Protein AF-A0AA88E1C2-F1 (afdb_monomer_lite)

pLDDT: mean 71.01, std 21.74, range [35.09, 94.44]

Organism: Ficus carica (NCBI:txid3494)

Foldseek 3Di:
DDDDDDDDDDDDDDDDPDPPPPPPLLVVLVPDPQPPAQDDPPHQLLVVLVVNVVSVVVCVVVPRDQDQVSSVVSSVVSYDPLCVVVVVVCVVVVDDDGSVVVSVVVNVVVCVVVVVVPPPPPDDDDDD

Structure (mmCIF, N/CA/C/O backbone):
data_AF-A0AA88E1C2-F1
#
_entry.id   AF-A0AA88E1C2-F1
#
loop_
_atom_site.group_PDB
_atom_site.id
_atom_site.type_symbol
_atom_site.label_atom_id
_atom_site.label_alt_id
_atom_site.label_comp_id
_atom_site.label_asym_id
_atom_site.label_entity_id
_atom_site.label_seq_id
_atom_site.pdbx_PDB_ins_code
_atom_site.Cartn_x
_atom_site.Cartn_y
_atom_site.Cartn_z
_atom_site.occupancy
_atom_site.B_iso_or_equiv
_atom_site.auth_seq_id
_atom_site.auth_comp_id
_atom_site.auth_asym_id
_atom_site.auth_atom_id
_atom_site.pdbx_PDB_model_num
ATOM 1 N N . MET A 1 1 ? -17.424 9.387 -53.797 1.00 36.81 1 MET A N 1
ATOM 2 C CA . MET A 1 1 ? -16.347 8.382 -53.644 1.00 36.81 1 MET A CA 1
ATOM 3 C C . MET A 1 1 ? -15.115 9.077 -53.088 1.00 36.81 1 MET A C 1
ATOM 5 O O . MET A 1 1 ? -14.862 10.223 -53.427 1.00 36.81 1 MET A O 1
ATOM 9 N N . SER A 1 2 ? -14.477 8.408 -52.133 1.00 43.59 2 SER A N 1
ATOM 10 C CA . SER A 1 2 ? -13.504 8.914 -51.161 1.00 43.59 2 SER A CA 1
ATOM 11 C C . SER A 1 2 ? -12.150 9.286 -51.777 1.00 43.59 2 SER A C 1
ATOM 13 O O . SER A 1 2 ? -11.687 8.603 -52.685 1.00 43.59 2 SER A O 1
ATOM 15 N N . GLY A 1 3 ? -11.483 10.309 -51.236 1.00 41.69 3 GLY A N 1
ATOM 16 C CA . GLY A 1 3 ? -10.114 10.676 -51.607 1.00 41.69 3 GLY A CA 1
ATOM 17 C C . GLY A 1 3 ? -9.391 11.371 -50.455 1.00 41.69 3 GLY A C 1
ATOM 18 O O . GLY A 1 3 ? -9.325 12.595 -50.407 1.00 41.69 3 GLY A O 1
ATOM 19 N N . ARG A 1 4 ? -8.882 10.586 -49.497 1.00 43.28 4 ARG A N 1
ATOM 20 C CA . ARG A 1 4 ? -8.055 11.068 -48.377 1.00 43.28 4 ARG A CA 1
ATOM 21 C C . ARG A 1 4 ? -6.695 11.533 -48.913 1.00 43.28 4 ARG A C 1
ATOM 23 O O . ARG A 1 4 ? -5.974 10.736 -49.507 1.00 43.28 4 ARG A O 1
ATOM 30 N N . ARG A 1 5 ? -6.332 12.799 -48.687 1.00 46.88 5 ARG A N 1
ATOM 31 C CA . ARG A 1 5 ? -4.967 13.304 -48.907 1.00 46.88 5 ARG A CA 1
ATOM 32 C C . ARG A 1 5 ? -4.156 13.106 -47.629 1.00 46.88 5 ARG A C 1
ATOM 34 O O . ARG A 1 5 ? -4.492 13.663 -46.590 1.00 46.88 5 ARG A O 1
ATOM 41 N N . PHE A 1 6 ? -3.111 12.293 -47.724 1.00 36.03 6 PHE A N 1
ATOM 42 C CA . PHE A 1 6 ? -2.101 12.106 -46.689 1.00 36.03 6 PHE A CA 1
ATOM 43 C C . PHE A 1 6 ? -1.058 13.223 -46.811 1.00 36.03 6 PHE A C 1
ATOM 45 O O . PHE A 1 6 ? -0.486 13.406 -47.884 1.00 36.03 6 PHE A O 1
ATOM 52 N N . TYR A 1 7 ? -0.795 13.960 -45.733 1.00 36.31 7 TYR A N 1
ATOM 53 C CA . TYR A 1 7 ? 0.381 14.826 -45.649 1.00 36.31 7 TYR A CA 1
ATOM 54 C C . TYR A 1 7 ? 1.541 14.017 -45.064 1.00 36.31 7 TYR A C 1
ATOM 56 O O . TYR A 1 7 ? 1.483 13.578 -43.918 1.00 36.31 7 TYR A O 1
ATOM 64 N N . THR A 1 8 ? 2.593 13.811 -45.854 1.00 40.53 8 THR A N 1
ATOM 65 C CA . THR A 1 8 ? 3.879 13.283 -45.387 1.00 40.53 8 THR A CA 1
ATOM 66 C C . THR A 1 8 ? 4.679 14.421 -44.754 1.00 40.53 8 THR A C 1
ATOM 68 O O . THR A 1 8 ? 5.162 15.301 -45.469 1.00 40.53 8 THR A O 1
ATOM 71 N N . LEU A 1 9 ? 4.838 14.417 -43.430 1.00 36.06 9 LEU A N 1
ATOM 72 C CA . LEU A 1 9 ? 5.786 15.298 -42.748 1.00 36.06 9 LEU A CA 1
ATOM 73 C C . LEU A 1 9 ? 7.123 14.568 -42.584 1.00 36.06 9 LEU A C 1
ATOM 75 O O . LEU A 1 9 ? 7.204 13.508 -41.968 1.00 36.06 9 LEU A O 1
ATOM 79 N N . ARG A 1 10 ? 8.162 15.143 -43.195 1.00 36.53 10 ARG A N 1
ATOM 80 C CA . ARG A 1 10 ? 9.565 14.733 -43.062 1.00 36.53 10 ARG A CA 1
ATOM 81 C C . ARG A 1 10 ? 10.012 14.836 -41.595 1.00 36.53 10 ARG A C 1
ATOM 83 O O . ARG A 1 10 ? 9.723 15.858 -40.975 1.00 36.53 10 ARG A O 1
ATOM 90 N N . PRO A 1 11 ? 10.791 13.879 -41.061 1.00 38.16 11 PRO A N 1
ATOM 91 C CA . PRO A 1 11 ? 11.457 14.070 -39.783 1.00 38.16 11 PRO A CA 1
ATOM 92 C C . PRO A 1 11 ? 12.705 14.934 -40.002 1.00 38.16 11 PRO A C 1
ATOM 94 O O . PRO A 1 11 ? 13.690 14.485 -40.585 1.00 38.16 11 PRO A O 1
ATOM 97 N N . THR A 1 12 ? 12.674 16.189 -39.555 1.00 37.59 12 THR A N 1
ATOM 98 C CA . THR A 1 12 ? 13.903 16.953 -39.310 1.00 37.59 12 THR A CA 1
ATOM 99 C C . THR A 1 12 ? 14.340 16.696 -37.878 1.00 37.59 12 THR A C 1
ATOM 101 O O . THR A 1 12 ? 13.590 16.952 -36.938 1.00 37.59 12 THR A O 1
ATOM 104 N N . ALA A 1 13 ? 15.549 16.162 -37.742 1.00 42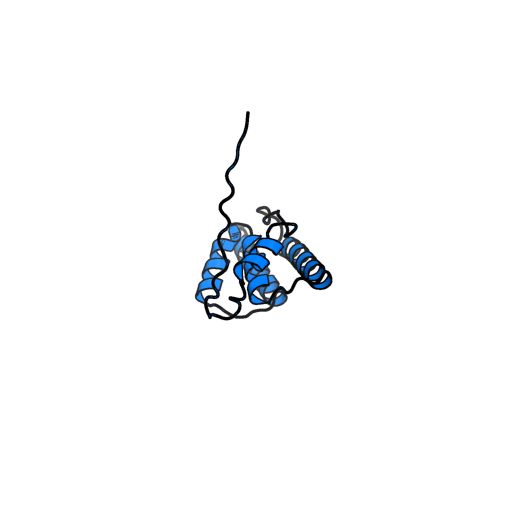.09 13 ALA A N 1
ATOM 105 C CA . ALA A 1 13 ? 16.222 15.932 -36.477 1.00 42.09 13 ALA A CA 1
ATOM 106 C C . ALA A 1 13 ? 16.235 17.206 -35.616 1.00 42.09 13 ALA A C 1
ATOM 108 O O . ALA A 1 13 ? 16.708 18.250 -36.060 1.00 42.09 13 ALA A O 1
ATOM 109 N N . SER A 1 14 ? 15.746 17.094 -34.380 1.00 35.09 14 SER A N 1
ATOM 110 C CA . SER A 1 14 ? 16.022 18.051 -33.312 1.00 35.09 14 SER A CA 1
ATOM 111 C C . SER A 1 14 ? 16.850 17.341 -32.250 1.00 35.09 14 SER A C 1
ATOM 113 O O . SER A 1 14 ? 16.480 16.283 -31.746 1.00 35.09 14 SER A O 1
ATOM 115 N N . ILE A 1 15 ? 18.009 17.926 -31.982 1.00 42.09 15 ILE A N 1
ATOM 116 C CA . ILE A 1 15 ? 19.060 17.467 -31.083 1.00 42.09 15 ILE A CA 1
ATOM 117 C C . ILE A 1 15 ? 18.578 17.657 -29.643 1.00 42.09 15 ILE A C 1
ATOM 119 O O . ILE A 1 15 ? 18.788 18.711 -29.060 1.00 42.09 15 ILE A O 1
ATOM 123 N N . VAL A 1 16 ? 17.922 16.648 -29.079 1.00 36.00 16 VAL A N 1
ATOM 124 C CA . VAL A 1 16 ? 17.889 16.365 -27.637 1.00 36.00 16 VAL A CA 1
ATOM 125 C C . VAL A 1 16 ? 17.769 14.845 -27.535 1.00 36.00 16 VAL A C 1
ATOM 127 O O . VAL A 1 16 ? 16.972 14.249 -28.258 1.00 36.00 16 VAL A O 1
ATOM 130 N N . GLY A 1 17 ? 18.609 14.208 -26.715 1.00 35.34 17 GLY A N 1
ATOM 131 C CA . GLY A 1 17 ? 18.601 12.755 -26.510 1.00 35.34 17 GLY A CA 1
ATOM 132 C C . GLY A 1 17 ? 1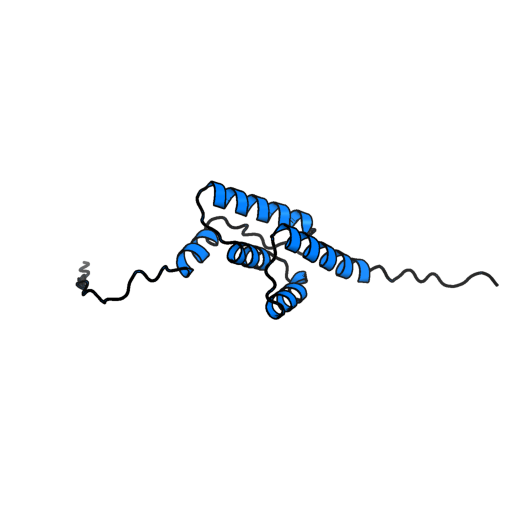7.221 12.219 -26.104 1.00 35.34 17 GLY A C 1
ATOM 133 O O . GLY A 1 17 ? 16.319 13.009 -25.815 1.00 35.34 17 GLY A O 1
ATOM 134 N N . PRO A 1 18 ? 17.028 10.887 -26.087 1.00 35.16 18 PRO A N 1
ATOM 135 C CA . PRO A 1 18 ? 15.736 10.298 -25.765 1.00 35.16 18 PRO A CA 1
ATOM 136 C C . PRO A 1 18 ? 15.248 10.868 -24.434 1.00 35.16 18 PRO A C 1
ATOM 138 O O . PRO A 1 18 ? 15.842 10.627 -23.384 1.00 35.16 18 PRO A O 1
ATOM 141 N N . ILE A 1 19 ? 14.164 11.644 -24.482 1.00 39.28 19 ILE A N 1
ATOM 142 C CA . ILE A 1 19 ? 13.366 11.923 -23.298 1.00 39.28 19 ILE A CA 1
ATOM 143 C C . ILE A 1 19 ? 12.816 10.558 -22.914 1.00 39.28 19 ILE A C 1
ATOM 145 O O . ILE A 1 19 ? 11.853 10.070 -23.511 1.00 39.28 19 ILE A O 1
ATOM 149 N N . VAL A 1 20 ? 13.499 9.904 -21.974 1.00 43.56 20 VAL A N 1
ATOM 150 C CA . VAL A 1 20 ? 13.030 8.693 -21.313 1.00 43.56 20 VAL A CA 1
ATOM 151 C C . VAL A 1 20 ? 11.678 9.060 -20.730 1.00 43.56 20 VAL A C 1
ATOM 153 O O . VAL A 1 20 ? 11.564 9.778 -19.733 1.00 43.56 20 VAL A O 1
ATOM 156 N N . THR A 1 21 ? 10.639 8.669 -21.458 1.00 42.72 21 THR A N 1
ATOM 157 C CA . THR A 1 21 ? 9.266 9.061 -21.195 1.00 42.72 21 THR A CA 1
ATOM 158 C C . THR A 1 21 ? 8.787 8.210 -20.028 1.00 42.72 21 THR A C 1
ATOM 160 O O . THR A 1 21 ? 8.105 7.207 -20.215 1.00 42.72 21 THR A O 1
ATOM 163 N N . HIS A 1 22 ? 9.142 8.624 -18.809 1.00 46.16 22 HIS A N 1
ATOM 164 C CA . HIS A 1 22 ? 8.671 8.028 -17.554 1.00 46.16 22 HIS A CA 1
ATOM 165 C C . HIS A 1 22 ? 7.131 8.059 -17.433 1.00 46.16 22 HIS A C 1
ATOM 167 O O . HIS A 1 22 ? 6.562 7.377 -16.593 1.00 46.16 22 HIS A O 1
ATOM 173 N N . GLY A 1 23 ? 6.427 8.797 -18.302 1.00 42.31 23 GLY A N 1
ATOM 174 C CA . GLY A 1 23 ? 4.965 8.818 -18.351 1.00 42.31 23 GLY A CA 1
ATOM 175 C C . GLY A 1 23 ? 4.323 7.595 -19.020 1.00 42.31 23 GLY A C 1
ATOM 176 O O . GLY A 1 23 ? 3.277 7.146 -18.569 1.00 42.31 23 GLY A O 1
ATOM 177 N N . SER A 1 24 ? 4.913 7.015 -20.072 1.00 40.25 24 SER A N 1
ATOM 178 C CA . SER A 1 24 ? 4.215 5.972 -20.851 1.00 40.25 24 SER A CA 1
ATOM 179 C C . SER A 1 24 ? 4.257 4.603 -20.174 1.00 40.25 24 SER A C 1
ATOM 181 O O . SER A 1 24 ? 3.254 3.894 -20.198 1.00 40.25 24 SER A O 1
ATOM 183 N N . ALA A 1 25 ? 5.385 4.239 -19.554 1.00 49.31 25 ALA A N 1
ATOM 184 C CA . ALA A 1 25 ? 5.517 2.989 -18.804 1.00 49.31 25 ALA A CA 1
ATOM 185 C C . ALA A 1 25 ? 4.596 2.993 -17.572 1.00 49.31 25 ALA A C 1
ATOM 187 O O . ALA A 1 25 ? 3.812 2.061 -17.391 1.00 49.31 25 ALA A O 1
ATOM 188 N N . TYR A 1 26 ? 4.593 4.108 -16.828 1.00 47.50 26 TYR A N 1
ATOM 189 C CA . TYR A 1 26 ? 3.713 4.366 -15.687 1.00 47.50 26 TYR A CA 1
ATOM 190 C C . TYR A 1 26 ? 2.235 4.122 -16.026 1.00 47.50 26 TYR A C 1
ATOM 192 O O . TYR A 1 26 ? 1.579 3.307 -15.381 1.00 47.50 26 TYR A O 1
ATOM 200 N N . TYR A 1 27 ? 1.719 4.741 -17.096 1.00 48.44 27 TYR A N 1
ATOM 201 C CA . TYR A 1 27 ? 0.332 4.513 -17.513 1.00 48.44 27 TYR A CA 1
ATOM 202 C C . TYR A 1 27 ? 0.104 3.129 -18.136 1.00 48.44 27 TYR A C 1
ATOM 204 O O . TYR A 1 27 ? -0.971 2.568 -17.957 1.00 48.44 27 TYR A O 1
ATOM 212 N N . SER A 1 28 ? 1.072 2.539 -18.842 1.00 47.94 28 SER A N 1
ATOM 213 C CA . SER A 1 28 ? 0.893 1.218 -19.470 1.00 47.94 28 SER A CA 1
ATOM 214 C C . SER A 1 28 ? 0.789 0.066 -18.462 1.00 47.94 28 SER A C 1
ATOM 216 O O . SER A 1 28 ? 0.013 -0.858 -18.693 1.00 47.94 28 SER A O 1
ATOM 218 N N . VAL A 1 29 ? 1.483 0.154 -17.318 1.00 50.22 29 VAL A N 1
ATOM 219 C CA . VAL A 1 29 ? 1.326 -0.794 -16.198 1.00 50.22 29 VAL A CA 1
ATOM 220 C C . VAL A 1 29 ? -0.024 -0.587 -15.503 1.00 50.22 29 VAL A C 1
ATOM 222 O O . VAL A 1 29 ? -0.686 -1.558 -15.143 1.00 50.22 29 VAL A O 1
ATOM 225 N N . LEU A 1 30 ? -0.477 0.667 -15.383 1.00 49.31 30 LEU A N 1
ATOM 226 C CA . LEU A 1 30 ? -1.781 1.013 -14.805 1.00 49.31 30 LEU A CA 1
ATOM 227 C C . LEU A 1 30 ? -2.981 0.609 -15.681 1.00 49.31 30 LEU A C 1
ATOM 229 O O . LEU A 1 30 ? -4.071 0.416 -15.156 1.00 49.31 30 LEU A O 1
ATOM 233 N N . THR A 1 31 ? -2.820 0.509 -17.004 1.00 49.31 31 THR A N 1
ATOM 234 C CA . THR A 1 31 ? -3.953 0.423 -17.951 1.00 49.31 31 THR A CA 1
ATOM 235 C C . THR A 1 31 ? -4.205 -0.956 -18.549 1.00 49.31 31 THR A C 1
ATOM 237 O O . THR A 1 31 ? -5.053 -1.065 -19.436 1.00 49.31 31 THR A O 1
ATOM 240 N N . ARG A 1 32 ? -3.529 -2.018 -18.087 1.00 47.72 32 ARG A N 1
ATOM 241 C CA . ARG A 1 32 ? -3.877 -3.378 -18.533 1.00 47.72 32 ARG A CA 1
ATOM 242 C C . ARG A 1 32 ? -4.314 -4.345 -17.440 1.00 47.72 32 ARG A C 1
ATOM 244 O O . ARG A 1 32 ? -5.293 -5.023 -17.687 1.00 47.72 32 ARG A O 1
ATOM 251 N N . GLU A 1 33 ? -3.704 -4.381 -16.257 1.00 52.03 33 GLU A N 1
ATOM 252 C CA . GLU A 1 33 ? -4.060 -5.409 -15.252 1.00 52.03 33 GLU A CA 1
ATOM 253 C C . GLU A 1 33 ? -3.781 -4.990 -13.787 1.00 52.03 33 GLU A C 1
ATOM 255 O O . GLU A 1 33 ? -3.940 -5.798 -12.880 1.00 52.03 33 GLU A O 1
ATOM 260 N N . PHE A 1 34 ? -3.365 -3.745 -13.497 1.00 55.78 34 PHE A N 1
ATOM 261 C CA . PHE A 1 34 ? -3.149 -3.296 -12.107 1.00 55.78 34 PHE A CA 1
ATOM 262 C C . PHE A 1 34 ? -4.475 -3.393 -11.347 1.00 55.78 34 PHE A C 1
ATOM 264 O O . PHE A 1 34 ? -5.459 -2.945 -11.936 1.00 55.78 34 PHE A O 1
ATOM 271 N N . PRO A 1 35 ? -4.548 -3.967 -10.118 1.00 53.62 35 PRO A N 1
ATOM 272 C CA . PRO A 1 35 ? -5.805 -4.384 -9.503 1.00 53.62 35 PRO A CA 1
ATOM 273 C C . PRO A 1 35 ? -6.807 -3.242 -9.580 1.00 53.62 35 PRO A C 1
ATOM 275 O O . PRO A 1 35 ? -6.747 -2.261 -8.840 1.00 53.62 35 PRO A O 1
ATOM 278 N N . SER A 1 36 ? -7.712 -3.378 -10.545 1.00 52.81 36 SER A N 1
ATOM 279 C CA . SER A 1 36 ? -8.671 -2.356 -10.951 1.00 52.81 36 SER A CA 1
ATOM 280 C C . SER A 1 36 ? -9.726 -2.126 -9.873 1.00 52.81 36 SER A C 1
ATOM 282 O O . SER A 1 36 ? -10.583 -1.253 -9.993 1.00 52.81 36 SER A O 1
ATOM 284 N N . GLU A 1 37 ? -9.669 -2.914 -8.804 1.00 68.00 37 GLU A N 1
ATOM 285 C CA . GLU A 1 37 ? -10.494 -2.782 -7.629 1.00 68.00 37 GLU A CA 1
ATOM 286 C C . GLU A 1 37 ? -9.726 -2.012 -6.559 1.00 68.00 37 GLU A C 1
ATOM 288 O O . GLU A 1 37 ? -8.868 -2.543 -5.850 1.00 68.00 37 GLU A O 1
ATOM 293 N N . ARG A 1 38 ? -10.092 -0.736 -6.411 1.00 82.38 38 ARG A N 1
ATOM 294 C CA . ARG A 1 38 ? -9.851 -0.023 -5.158 1.00 82.38 38 ARG A CA 1
ATOM 295 C C . ARG A 1 38 ? -10.328 -0.883 -3.988 1.00 82.38 38 ARG A C 1
ATOM 297 O O . ARG A 1 38 ? -11.378 -1.525 -4.071 1.00 82.38 38 ARG A O 1
ATOM 304 N N . GLN A 1 39 ? -9.592 -0.842 -2.885 1.00 89.75 39 GLN A N 1
ATOM 305 C CA . GLN A 1 39 ? -9.979 -1.442 -1.622 1.00 89.75 39 GLN A CA 1
ATOM 306 C C . GLN A 1 39 ? -11.414 -1.026 -1.293 1.00 89.75 39 GLN A C 1
ATOM 308 O O . GLN A 1 39 ? -11.730 0.162 -1.166 1.00 89.75 39 GLN A O 1
ATOM 313 N N . LYS A 1 40 ? -12.298 -2.014 -1.150 1.00 88.25 40 LYS A N 1
ATOM 314 C CA . LYS A 1 40 ? -13.674 -1.768 -0.717 1.00 88.25 40 LYS A CA 1
ATOM 315 C C . LYS A 1 40 ? -13.642 -1.321 0.740 1.00 88.25 40 LYS A C 1
ATOM 317 O O . LYS A 1 40 ? -12.945 -1.931 1.553 1.00 88.25 40 LYS A O 1
ATOM 322 N N . VAL A 1 41 ? -14.409 -0.282 1.064 1.00 82.56 41 VAL A N 1
ATOM 323 C CA . VAL A 1 41 ? -14.571 0.207 2.442 1.00 82.56 41 VAL A CA 1
ATOM 324 C C . VAL A 1 41 ? -14.925 -0.969 3.358 1.00 82.56 41 VAL A C 1
ATOM 326 O O . VAL A 1 41 ? -15.778 -1.787 3.019 1.00 82.56 41 VAL A O 1
ATOM 329 N N . GLY A 1 42 ? -14.227 -1.082 4.489 1.00 81.31 42 GLY A N 1
ATOM 330 C CA . GLY A 1 42 ? -14.386 -2.186 5.441 1.00 81.31 42 GLY A CA 1
ATOM 331 C C . GLY A 1 42 ? -13.556 -3.445 5.150 1.00 81.31 42 GLY A C 1
ATOM 332 O O . GLY A 1 42 ? -13.441 -4.293 6.034 1.00 81.31 42 GLY A O 1
ATOM 333 N N . THR A 1 43 ? -12.922 -3.568 3.977 1.00 88.12 43 THR A N 1
ATOM 334 C CA . THR A 1 43 ? -11.974 -4.668 3.707 1.00 88.12 43 THR A CA 1
ATOM 335 C C . THR A 1 43 ? -10.697 -4.456 4.520 1.00 88.12 43 THR A C 1
ATOM 337 O O . THR A 1 43 ? -10.128 -3.365 4.430 1.00 88.12 43 THR A O 1
ATOM 340 N N . PRO A 1 44 ? -10.201 -5.461 5.268 1.00 91.56 44 PRO A N 1
ATOM 341 C CA . PRO A 1 44 ? -8.963 -5.332 6.028 1.00 91.56 44 PRO A CA 1
ATOM 342 C C . PRO A 1 44 ? -7.777 -4.941 5.145 1.00 91.56 44 PRO A C 1
ATOM 344 O O . PRO A 1 44 ? -7.497 -5.588 4.131 1.00 91.56 44 PRO A O 1
ATOM 347 N N . ILE A 1 45 ? -7.022 -3.929 5.569 1.00 92.56 45 ILE A N 1
ATOM 348 C CA . ILE A 1 45 ? -5.891 -3.414 4.785 1.00 92.56 45 ILE A CA 1
ATOM 349 C C . ILE A 1 45 ? -4.812 -4.466 4.523 1.00 92.56 45 ILE A C 1
ATOM 351 O O . ILE A 1 45 ? -4.200 -4.489 3.458 1.00 92.56 45 ILE A O 1
ATOM 355 N N . LYS A 1 46 ? -4.621 -5.398 5.467 1.00 93.38 46 LYS A N 1
ATOM 356 C CA . LYS A 1 46 ? -3.704 -6.534 5.310 1.00 93.38 46 LYS A CA 1
ATOM 357 C C . LYS A 1 46 ? -4.047 -7.375 4.082 1.00 93.38 46 LYS A C 1
ATOM 359 O O . LYS A 1 46 ? -3.154 -7.746 3.330 1.00 93.38 46 LYS A O 1
ATOM 364 N N . GLU A 1 47 ? -5.325 -7.701 3.913 1.00 92.62 47 GLU A N 1
ATOM 365 C CA . GLU A 1 47 ? -5.788 -8.551 2.817 1.00 92.62 47 GLU A CA 1
ATOM 366 C C . GLU A 1 47 ? -5.583 -7.851 1.473 1.00 92.62 47 GLU A C 1
ATOM 368 O O . GLU A 1 47 ? -5.051 -8.448 0.538 1.00 92.62 47 GLU A O 1
ATOM 373 N N . HIS A 1 48 ? -5.944 -6.568 1.404 1.00 92.50 48 HIS A N 1
ATOM 374 C CA . HIS A 1 48 ? -5.761 -5.748 0.208 1.00 92.50 48 HIS A CA 1
ATOM 375 C C . HIS A 1 48 ? -4.283 -5.621 -0.183 1.00 92.50 48 HIS A C 1
ATOM 377 O O . HIS A 1 48 ? -3.913 -5.914 -1.319 1.00 92.50 48 HIS A O 1
ATOM 383 N N . MET A 1 49 ? -3.414 -5.282 0.775 1.00 93.00 49 MET A N 1
ATOM 384 C CA . MET A 1 49 ? -1.973 -5.131 0.545 1.00 93.00 49 MET A CA 1
ATOM 385 C C . MET A 1 49 ? -1.318 -6.417 0.035 1.00 93.00 49 MET A C 1
ATOM 387 O O . MET A 1 49 ? -0.489 -6.348 -0.868 1.00 93.00 49 MET A O 1
ATOM 391 N N . MET A 1 50 ? -1.701 -7.591 0.553 1.00 92.94 50 MET A N 1
ATOM 392 C CA . MET A 1 50 ? -1.164 -8.867 0.058 1.00 92.94 50 MET A CA 1
ATOM 393 C C . MET A 1 50 ? -1.490 -9.096 -1.425 1.00 92.94 50 MET A C 1
ATOM 395 O O . MET A 1 50 ? -0.620 -9.546 -2.168 1.00 92.94 50 MET A O 1
ATOM 399 N N . LYS A 1 51 ? -2.702 -8.739 -1.877 1.00 90.69 51 LYS A N 1
ATOM 400 C CA . LYS A 1 51 ? -3.098 -8.850 -3.294 1.00 90.69 51 LYS A CA 1
ATOM 401 C C . LYS A 1 51 ? -2.292 -7.899 -4.180 1.00 90.69 51 LYS A C 1
ATOM 403 O O . LYS A 1 51 ? -1.776 -8.318 -5.211 1.00 90.69 51 LYS A O 1
ATOM 408 N N . VAL A 1 52 ? -2.128 -6.644 -3.754 1.00 89.94 52 VAL A N 1
ATOM 409 C CA . VAL A 1 52 ? -1.344 -5.647 -4.505 1.00 89.94 52 VAL A CA 1
ATOM 410 C C . VAL A 1 52 ? 0.135 -6.044 -4.583 1.00 89.94 52 VAL A C 1
ATOM 412 O O . VAL A 1 52 ? 0.728 -5.968 -5.654 1.00 89.94 52 VAL A O 1
ATOM 415 N N . MET A 1 53 ? 0.733 -6.523 -3.486 1.00 91.19 53 MET A N 1
ATOM 416 C CA . MET A 1 53 ? 2.126 -6.996 -3.489 1.00 91.19 53 MET A CA 1
ATOM 417 C C . MET A 1 53 ? 2.329 -8.222 -4.389 1.00 91.19 53 MET A C 1
ATOM 419 O O . MET A 1 53 ? 3.344 -8.301 -5.083 1.00 91.19 53 MET A O 1
ATOM 423 N N . ALA A 1 54 ? 1.375 -9.160 -4.402 1.00 90.00 54 ALA A N 1
ATOM 424 C CA . ALA A 1 54 ? 1.416 -10.314 -5.298 1.00 90.00 54 ALA A CA 1
ATOM 425 C C . ALA A 1 54 ? 1.395 -9.874 -6.770 1.00 90.00 54 ALA A C 1
ATOM 427 O O . ALA A 1 54 ? 2.239 -10.317 -7.544 1.00 90.00 54 ALA A O 1
ATOM 428 N N . TYR A 1 55 ? 0.517 -8.927 -7.122 1.00 86.94 55 TYR A N 1
ATOM 429 C CA . TYR A 1 55 ? 0.464 -8.355 -8.468 1.00 86.94 55 TYR A CA 1
ATOM 430 C C . TYR A 1 55 ? 1.775 -7.664 -8.866 1.00 86.94 55 TYR A C 1
ATOM 432 O O . TYR A 1 55 ? 2.295 -7.895 -9.954 1.00 86.94 55 TYR A O 1
ATOM 440 N N . LEU A 1 56 ? 2.339 -6.826 -7.989 1.00 87.44 56 LEU A N 1
ATOM 441 C CA . LEU A 1 56 ? 3.608 -6.145 -8.265 1.00 87.44 56 LEU A CA 1
ATOM 442 C C . LEU A 1 56 ? 4.742 -7.151 -8.501 1.00 87.44 56 LEU A C 1
ATOM 444 O O . LEU A 1 56 ? 5.528 -6.982 -9.431 1.00 87.44 56 LEU A O 1
ATOM 448 N N . SER A 1 57 ? 4.777 -8.225 -7.709 1.00 89.06 57 SER A N 1
ATOM 449 C CA . SER A 1 57 ? 5.763 -9.302 -7.858 1.00 89.06 57 SER A CA 1
ATOM 450 C C . SER A 1 57 ? 5.600 -10.049 -9.188 1.00 89.06 57 SER A C 1
ATOM 452 O O . SER A 1 57 ? 6.588 -10.348 -9.861 1.00 89.06 57 SER A O 1
ATOM 454 N N . GLU A 1 58 ? 4.359 -10.326 -9.596 1.00 86.75 58 GLU A N 1
ATOM 455 C CA . GLU A 1 58 ? 4.044 -10.946 -10.887 1.00 86.75 58 GLU A CA 1
ATOM 456 C C . GLU A 1 58 ? 4.436 -10.036 -12.059 1.00 86.75 58 GLU A C 1
ATOM 458 O O . GLU A 1 58 ? 5.117 -10.479 -12.984 1.00 86.75 58 GLU A O 1
ATOM 463 N N . ALA A 1 59 ? 4.095 -8.747 -11.995 1.00 83.44 59 ALA A N 1
ATOM 464 C CA . ALA A 1 59 ? 4.458 -7.768 -13.014 1.00 83.44 59 ALA A CA 1
ATOM 465 C C . ALA A 1 59 ? 5.982 -7.681 -13.199 1.00 83.44 59 ALA A C 1
ATOM 467 O O . ALA A 1 59 ? 6.467 -7.712 -14.331 1.00 83.44 59 ALA A O 1
ATOM 468 N N . GLN A 1 60 ? 6.742 -7.636 -12.102 1.00 85.00 60 GLN A N 1
ATOM 469 C CA . GLN A 1 60 ? 8.207 -7.640 -12.146 1.00 85.00 60 GLN A CA 1
ATOM 470 C C . GLN A 1 60 ? 8.769 -8.945 -12.726 1.00 85.00 60 GLN A C 1
ATOM 472 O O . GLN A 1 60 ? 9.685 -8.907 -13.546 1.00 85.00 60 GLN A O 1
ATOM 477 N N . THR A 1 61 ? 8.190 -10.094 -12.366 1.00 85.00 61 THR A N 1
ATOM 478 C CA . THR A 1 61 ? 8.562 -11.405 -12.936 1.00 85.00 61 THR A CA 1
ATOM 479 C C . THR A 1 61 ? 8.308 -11.456 -14.446 1.00 85.00 61 THR A C 1
ATOM 481 O O . THR A 1 61 ? 9.089 -12.046 -15.189 1.00 85.00 61 THR A O 1
ATOM 484 N N . ASN A 1 62 ? 7.265 -10.767 -14.913 1.00 86.06 62 ASN A N 1
ATOM 485 C CA . ASN A 1 62 ? 6.917 -10.625 -16.326 1.00 86.06 62 ASN A CA 1
ATOM 486 C C . ASN A 1 62 ? 7.733 -9.538 -17.061 1.00 86.06 62 ASN A C 1
ATOM 488 O O . ASN A 1 62 ? 7.438 -9.224 -18.215 1.00 86.06 62 ASN A O 1
ATOM 492 N N . GLY A 1 63 ? 8.763 -8.970 -16.423 1.00 81.81 63 GLY A N 1
ATOM 493 C CA . GLY A 1 63 ? 9.688 -8.010 -17.031 1.00 81.81 63 GLY A CA 1
ATOM 494 C C . GLY A 1 63 ? 9.283 -6.541 -16.895 1.00 81.81 63 GLY A C 1
ATOM 495 O O . GLY A 1 63 ? 9.881 -5.692 -17.554 1.00 81.81 63 GLY A O 1
ATOM 496 N N . ALA A 1 64 ? 8.287 -6.210 -16.065 1.00 83.88 64 ALA A N 1
ATOM 497 C CA . ALA A 1 64 ? 7.971 -4.817 -15.767 1.00 83.88 64 ALA A CA 1
ATOM 498 C C . ALA A 1 64 ? 9.032 -4.201 -14.840 1.00 83.88 64 ALA A C 1
ATOM 500 O O . ALA A 1 64 ? 9.243 -4.652 -13.713 1.00 83.88 64 ALA A O 1
ATOM 501 N N . GLU A 1 65 ? 9.656 -3.113 -15.283 1.00 86.19 65 GLU A N 1
ATOM 502 C CA . GLU A 1 65 ? 10.550 -2.307 -14.453 1.00 86.19 65 GLU A CA 1
ATOM 503 C C . GLU A 1 65 ? 9.727 -1.280 -13.664 1.00 86.19 65 GLU A C 1
ATOM 505 O O . GLU A 1 65 ? 9.358 -0.223 -14.176 1.00 86.19 65 GLU A O 1
ATOM 510 N N . ILE A 1 66 ? 9.394 -1.619 -12.415 1.00 84.12 66 ILE A N 1
ATOM 511 C CA . ILE A 1 66 ? 8.645 -0.748 -11.499 1.00 84.12 66 ILE A CA 1
ATOM 512 C C . ILE A 1 66 ? 9.547 -0.401 -10.317 1.00 84.12 66 ILE A C 1
ATOM 514 O O . ILE A 1 66 ? 9.816 -1.258 -9.468 1.00 84.12 66 ILE A O 1
ATOM 518 N N . ASP A 1 67 ? 10.010 0.847 -10.262 1.00 87.25 67 ASP A N 1
ATOM 519 C CA . ASP A 1 67 ? 10.817 1.349 -9.151 1.00 87.25 67 ASP A CA 1
ATOM 520 C C . ASP A 1 67 ? 10.011 1.425 -7.841 1.00 87.25 67 ASP A C 1
ATOM 522 O O . ASP A 1 67 ? 8.777 1.441 -7.835 1.00 87.25 67 ASP A O 1
ATOM 526 N N . SER A 1 68 ? 10.716 1.478 -6.710 1.00 86.38 68 SER A N 1
ATOM 527 C CA . SER A 1 68 ? 10.108 1.467 -5.376 1.00 86.38 68 SER A CA 1
ATOM 528 C C . SER A 1 68 ? 9.150 2.636 -5.136 1.00 86.38 68 SER A C 1
ATOM 530 O O . SER A 1 68 ? 8.094 2.438 -4.536 1.00 86.38 68 SER A O 1
ATOM 532 N N . ALA A 1 69 ? 9.460 3.840 -5.621 1.00 84.56 69 ALA A N 1
ATOM 533 C CA . ALA A 1 69 ? 8.592 5.001 -5.447 1.00 84.56 69 ALA A CA 1
ATOM 534 C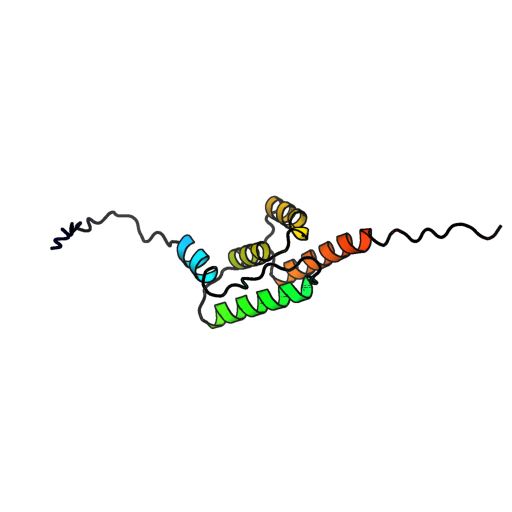 C . ALA A 1 69 ? 7.293 4.841 -6.250 1.00 84.56 69 ALA A C 1
ATOM 536 O O . ALA A 1 69 ? 6.204 5.110 -5.735 1.00 84.56 69 ALA A O 1
ATOM 537 N N . THR A 1 70 ? 7.394 4.326 -7.476 1.00 84.94 70 THR A N 1
ATOM 538 C CA . THR A 1 70 ? 6.241 4.010 -8.323 1.00 84.94 70 THR A CA 1
ATOM 539 C C . THR A 1 70 ? 5.354 2.939 -7.686 1.00 84.94 70 THR A C 1
ATOM 541 O O . THR A 1 70 ? 4.132 3.091 -7.696 1.00 84.94 70 THR A O 1
ATOM 544 N N . GLN A 1 71 ? 5.930 1.911 -7.050 1.00 87.69 71 GLN A N 1
ATOM 545 C CA . GLN A 1 71 ? 5.161 0.898 -6.311 1.00 87.69 71 GLN A CA 1
ATOM 546 C C . GLN A 1 71 ? 4.340 1.502 -5.163 1.00 87.69 71 GLN A C 1
ATOM 548 O O . GLN A 1 71 ? 3.177 1.142 -4.982 1.00 87.69 71 GLN A O 1
ATOM 553 N N . LEU A 1 72 ? 4.907 2.445 -4.404 1.00 88.94 72 LEU A N 1
ATOM 554 C CA . LEU A 1 72 ? 4.188 3.114 -3.313 1.00 88.94 72 LEU A CA 1
ATOM 555 C C . LEU A 1 72 ? 3.025 3.956 -3.850 1.00 88.94 72 LEU A C 1
ATOM 557 O O . LEU A 1 72 ? 1.911 3.872 -3.334 1.00 88.94 72 LEU A O 1
ATOM 561 N N . VAL A 1 73 ? 3.255 4.727 -4.920 1.00 86.00 73 VAL A N 1
ATOM 562 C CA . VAL A 1 73 ? 2.201 5.521 -5.579 1.00 86.00 73 VAL A CA 1
ATOM 563 C C . VAL A 1 73 ? 1.064 4.623 -6.068 1.00 86.00 73 VAL A C 1
ATOM 565 O O . VAL A 1 73 ? -0.108 4.927 -5.842 1.00 86.00 73 VAL A O 1
ATOM 568 N N . MET A 1 74 ? 1.416 3.498 -6.687 1.00 86.62 74 MET A N 1
ATOM 569 C CA . MET A 1 74 ? 0.484 2.464 -7.124 1.00 86.62 74 MET A CA 1
ATOM 570 C C . MET A 1 74 ? -0.366 1.939 -5.960 1.00 86.62 74 MET A C 1
ATOM 572 O O . MET A 1 74 ? -1.591 1.922 -6.066 1.00 86.62 74 MET A O 1
ATOM 576 N N . VAL A 1 75 ? 0.243 1.595 -4.820 1.00 90.25 75 VAL A N 1
ATOM 577 C CA . VAL A 1 75 ? -0.500 1.175 -3.619 1.00 90.25 75 VAL A CA 1
ATOM 578 C C . VAL A 1 75 ? -1.504 2.244 -3.192 1.00 90.25 75 VAL A C 1
ATOM 580 O O . VAL A 1 75 ? -2.687 1.927 -3.064 1.00 90.25 75 VAL A O 1
ATOM 583 N N . PHE A 1 76 ? -1.079 3.503 -3.037 1.00 89.12 76 PHE A N 1
ATOM 584 C CA . PHE A 1 76 ? -1.967 4.587 -2.598 1.00 89.12 76 PHE A CA 1
ATOM 585 C C . PHE A 1 76 ? -3.175 4.787 -3.521 1.00 89.12 76 PHE A C 1
ATOM 587 O O . PHE A 1 76 ? -4.275 5.051 -3.043 1.00 89.12 76 PHE A O 1
ATOM 594 N N . GLN A 1 77 ? -3.013 4.605 -4.833 1.00 87.56 77 GLN A N 1
ATOM 595 C CA . GLN A 1 77 ? -4.124 4.705 -5.787 1.00 87.56 77 GLN A CA 1
ATOM 596 C C . GLN A 1 77 ? -5.188 3.616 -5.598 1.00 87.56 77 GLN A C 1
ATOM 598 O O . GLN A 1 77 ? -6.357 3.845 -5.921 1.00 87.56 77 GLN A O 1
ATOM 603 N N . THR A 1 78 ? -4.801 2.455 -5.062 1.00 89.62 78 THR A N 1
ATOM 604 C CA . THR A 1 78 ? -5.728 1.353 -4.774 1.00 89.62 78 THR A CA 1
ATOM 605 C C . THR A 1 78 ? -6.418 1.469 -3.423 1.00 89.62 78 THR A C 1
ATOM 607 O O . THR A 1 78 ? -7.371 0.735 -3.191 1.00 89.62 78 THR A O 1
ATOM 610 N N . LEU A 1 79 ? -5.973 2.339 -2.515 1.00 91.25 79 LEU A N 1
ATOM 611 C CA . LEU A 1 79 ? -6.565 2.411 -1.180 1.00 91.25 79 LEU A CA 1
ATOM 612 C C . LEU A 1 79 ? -7.976 3.012 -1.212 1.00 91.25 79 LEU A C 1
ATOM 614 O O . LEU A 1 79 ? -8.363 3.751 -2.131 1.00 91.25 79 LEU A O 1
ATOM 618 N N . SER A 1 80 ? -8.766 2.669 -0.193 1.00 90.69 80 SER A N 1
ATOM 619 C CA . SER A 1 80 ? -10.049 3.325 0.040 1.00 90.69 80 SER A CA 1
ATOM 620 C C . SER A 1 80 ? -9.810 4.757 0.532 1.00 90.69 80 SER A C 1
ATOM 622 O O . SER A 1 80 ? -8.757 5.085 1.081 1.00 90.69 80 SER A O 1
ATOM 624 N N . LYS A 1 81 ? -10.838 5.594 0.397 1.00 89.50 81 LYS A N 1
ATOM 625 C CA . LYS A 1 81 ? -10.859 6.964 0.931 1.00 89.50 81 LYS A CA 1
ATOM 626 C C . LYS A 1 81 ? -10.650 7.057 2.452 1.00 89.50 81 LYS A C 1
ATOM 628 O O . LYS A 1 81 ? -10.323 8.124 2.957 1.00 89.50 81 LYS A O 1
ATOM 633 N N . ASP A 1 82 ? -10.797 5.956 3.194 1.00 88.94 82 ASP A N 1
ATOM 634 C CA . ASP A 1 82 ? -10.553 5.937 4.645 1.00 88.94 82 ASP A CA 1
ATOM 635 C C . ASP A 1 82 ? -9.073 6.212 4.975 1.00 88.94 82 ASP A C 1
ATOM 637 O O . ASP A 1 82 ? -8.740 6.605 6.091 1.00 88.94 82 ASP A O 1
ATOM 641 N N . PHE A 1 83 ? -8.184 6.053 3.988 1.00 90.88 83 PHE A N 1
ATOM 642 C CA . PHE A 1 83 ? -6.746 6.282 4.109 1.00 90.88 83 PHE A CA 1
ATOM 643 C C . PHE A 1 83 ? -6.286 7.644 3.563 1.00 90.88 83 PHE A C 1
ATOM 645 O O . PHE A 1 83 ? -5.086 7.921 3.599 1.00 90.88 83 PHE A O 1
ATOM 652 N N . ASP A 1 84 ? -7.193 8.525 3.119 1.00 90.00 84 ASP A N 1
ATOM 653 C CA . ASP A 1 84 ? -6.837 9.843 2.559 1.00 90.00 84 ASP A CA 1
ATOM 654 C C . ASP A 1 84 ? -6.016 10.686 3.557 1.00 90.00 84 ASP A C 1
ATOM 656 O O . ASP A 1 84 ? -5.047 11.350 3.181 1.00 90.00 84 ASP A O 1
ATOM 660 N N . LEU A 1 85 ? -6.346 10.609 4.854 1.00 89.06 85 LEU A N 1
ATOM 661 C CA . LEU A 1 85 ? -5.612 11.306 5.918 1.00 89.06 85 LEU A CA 1
ATOM 662 C C . LEU A 1 85 ? -4.176 10.783 6.074 1.00 89.06 8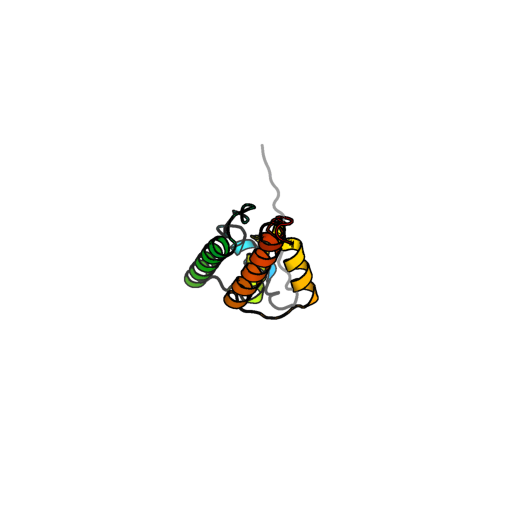5 LEU A C 1
ATOM 664 O O . LEU A 1 85 ? -3.237 11.562 6.274 1.00 89.06 85 LEU A O 1
ATOM 668 N N . TYR A 1 86 ? -3.995 9.466 5.960 1.00 90.25 86 TYR A N 1
ATOM 669 C CA . TYR A 1 86 ? -2.673 8.853 5.994 1.00 90.25 86 TYR A CA 1
ATOM 670 C C . TYR A 1 86 ? -1.868 9.248 4.748 1.00 90.25 86 TYR A C 1
ATOM 672 O O . TYR A 1 86 ? -0.723 9.677 4.873 1.00 90.25 86 TYR A O 1
ATOM 680 N N . GLN A 1 87 ? -2.478 9.205 3.558 1.00 89.50 87 GLN A N 1
ATOM 681 C CA . GLN A 1 87 ? -1.827 9.601 2.307 1.00 89.50 87 GLN A CA 1
ATOM 682 C C . GLN A 1 87 ? -1.387 11.074 2.323 1.00 89.50 87 GLN A C 1
ATOM 684 O O . GLN A 1 87 ? -0.269 11.388 1.911 1.00 89.50 87 GLN A O 1
ATOM 689 N N . ALA A 1 88 ? -2.225 11.981 2.835 1.00 88.56 88 ALA A N 1
ATOM 690 C CA . ALA A 1 88 ? -1.859 13.385 3.016 1.00 88.56 88 ALA A CA 1
ATOM 691 C C . ALA A 1 88 ? -0.642 13.537 3.944 1.00 88.56 88 ALA A C 1
ATOM 693 O O . ALA A 1 88 ? 0.302 14.256 3.618 1.00 88.56 88 ALA A O 1
ATOM 694 N N . SER A 1 89 ? -0.630 12.806 5.061 1.00 88.62 89 SER A N 1
ATOM 695 C CA . SER A 1 89 ? 0.481 12.819 6.021 1.00 88.62 89 SER A CA 1
ATOM 696 C C . SER A 1 89 ? 1.776 12.262 5.420 1.00 88.62 89 SER A C 1
ATOM 698 O O . SER A 1 89 ? 2.852 12.831 5.609 1.00 88.62 89 SER A O 1
ATOM 700 N N . TYR A 1 90 ? 1.677 11.187 4.636 1.00 88.25 90 TYR A N 1
ATOM 701 C CA . TYR A 1 90 ? 2.807 10.610 3.912 1.00 88.25 90 TYR A CA 1
ATOM 702 C C . TYR A 1 90 ? 3.396 11.601 2.896 1.00 88.25 90 TYR A C 1
ATOM 704 O O . TYR A 1 90 ? 4.610 11.807 2.858 1.00 88.25 90 TYR A O 1
ATOM 712 N N . ASN A 1 91 ? 2.542 12.274 2.118 1.00 85.00 91 ASN A N 1
ATOM 713 C CA . ASN A 1 91 ? 2.967 13.251 1.113 1.00 85.00 91 ASN A CA 1
ATOM 714 C C . ASN A 1 91 ? 3.710 14.451 1.717 1.00 85.00 91 ASN A C 1
ATOM 716 O O . ASN A 1 91 ? 4.597 14.999 1.064 1.00 85.00 91 ASN A O 1
ATOM 720 N N . LEU A 1 92 ? 3.370 14.848 2.947 1.00 86.62 92 LEU A N 1
ATOM 721 C CA . LEU A 1 92 ? 4.058 15.923 3.666 1.00 86.62 92 LEU A CA 1
ATOM 722 C C . LEU A 1 92 ? 5.442 15.496 4.165 1.00 86.62 92 LEU A C 1
ATOM 724 O O . LEU A 1 92 ? 6.385 16.280 4.097 1.00 86.62 92 LEU A O 1
ATOM 728 N N . ASN A 1 93 ? 5.575 14.251 4.625 1.00 82.62 93 ASN A N 1
ATOM 729 C CA . ASN A 1 93 ? 6.812 13.760 5.231 1.00 82.62 93 ASN A CA 1
ATOM 730 C C . ASN A 1 93 ? 7.785 13.119 4.224 1.00 82.62 93 ASN A C 1
ATOM 732 O O . ASN A 1 93 ? 8.952 12.945 4.565 1.00 82.62 93 ASN A O 1
ATOM 736 N N . ARG A 1 94 ? 7.320 12.764 3.010 1.00 72.06 94 ARG A N 1
ATOM 737 C CA . ARG A 1 94 ? 8.074 12.149 1.887 1.00 72.06 94 ARG A CA 1
ATOM 738 C C . ARG A 1 94 ? 9.167 11.172 2.334 1.00 72.06 94 ARG A C 1
ATOM 740 O O . ARG A 1 94 ? 10.302 11.230 1.866 1.00 72.06 94 ARG A O 1
ATOM 747 N N . LYS A 1 95 ? 8.821 10.284 3.261 1.00 77.94 95 LYS A N 1
ATOM 748 C CA . LYS A 1 95 ? 9.744 9.282 3.784 1.00 77.94 95 LYS A CA 1
ATOM 749 C C . LYS A 1 95 ? 9.851 8.132 2.787 1.00 77.94 95 LYS A C 1
ATOM 751 O O . LYS A 1 95 ? 8.833 7.572 2.393 1.00 77.94 95 LYS A O 1
ATOM 756 N N . GLU A 1 96 ? 11.072 7.760 2.416 1.00 82.19 96 GLU A N 1
ATOM 757 C CA . GLU A 1 96 ? 11.300 6.505 1.701 1.00 82.19 96 GLU A CA 1
ATOM 758 C C . GLU A 1 96 ? 10.977 5.330 2.627 1.00 82.19 96 GLU A C 1
ATOM 760 O O . GLU A 1 96 ? 11.450 5.269 3.765 1.00 82.19 96 GLU A O 1
ATOM 765 N N . MET A 1 97 ? 10.145 4.408 2.152 1.00 88.56 97 MET A N 1
ATOM 766 C CA . MET A 1 97 ? 9.787 3.213 2.903 1.00 88.56 97 MET A CA 1
ATOM 767 C C . MET A 1 97 ? 9.550 2.032 1.967 1.00 88.56 97 MET A C 1
ATOM 769 O O . MET A 1 97 ? 9.112 2.186 0.829 1.00 88.56 97 MET A O 1
ATOM 773 N N . SER A 1 98 ? 9.821 0.833 2.459 1.00 92.12 98 SER A N 1
ATOM 774 C CA . SER A 1 98 ? 9.492 -0.412 1.769 1.00 92.12 98 SER A CA 1
ATOM 775 C C . SER A 1 98 ? 7.987 -0.699 1.806 1.00 92.12 98 SER A C 1
ATOM 777 O O . SER A 1 98 ? 7.270 -0.269 2.714 1.00 92.12 98 SER A O 1
ATOM 779 N N . LEU A 1 99 ? 7.504 -1.528 0.875 1.00 91.81 99 LEU A N 1
ATOM 780 C CA . LEU A 1 99 ? 6.120 -2.023 0.876 1.00 91.81 99 LEU A CA 1
ATOM 781 C C . LEU A 1 99 ? 5.736 -2.713 2.198 1.00 91.81 99 LEU A C 1
ATOM 783 O O . LEU A 1 99 ? 4.606 -2.587 2.673 1.00 91.81 99 LEU A O 1
ATOM 787 N N . THR A 1 100 ? 6.681 -3.416 2.824 1.00 92.94 100 THR A N 1
ATOM 788 C CA . THR A 1 100 ? 6.477 -4.074 4.120 1.00 92.94 100 THR A CA 1
ATOM 789 C C . THR A 1 100 ? 6.323 -3.092 5.275 1.00 92.94 100 THR A C 1
ATOM 791 O O . THR A 1 100 ? 5.538 -3.351 6.188 1.00 92.94 100 THR A O 1
ATOM 794 N N . GLU A 1 101 ? 7.051 -1.975 5.258 1.00 93.62 101 GLU A N 1
ATOM 795 C CA . GLU A 1 101 ? 6.890 -0.912 6.254 1.00 93.62 101 GLU A CA 1
ATOM 796 C C . GLU A 1 101 ? 5.566 -0.182 6.046 1.00 93.62 101 GLU A C 1
ATOM 798 O O . GLU A 1 101 ? 4.827 0.004 7.012 1.00 93.62 101 GLU A O 1
ATOM 803 N N . LEU A 1 102 ? 5.215 0.123 4.790 1.00 93.38 102 LEU A N 1
ATOM 804 C CA . LEU A 1 102 ? 3.934 0.736 4.445 1.00 93.38 102 LEU A CA 1
ATOM 805 C C . LEU A 1 102 ? 2.762 -0.116 4.951 1.00 93.38 102 LEU A C 1
ATOM 807 O O . LEU A 1 102 ? 1.853 0.402 5.593 1.00 93.38 102 LEU A O 1
ATOM 811 N N . MET A 1 103 ? 2.797 -1.437 4.741 1.00 94.44 103 MET A N 1
ATOM 812 C CA . MET A 1 103 ? 1.742 -2.330 5.235 1.00 94.44 103 MET A CA 1
ATOM 813 C C . MET A 1 103 ? 1.589 -2.265 6.761 1.00 94.44 103 MET A C 1
ATOM 815 O O . MET A 1 103 ? 0.463 -2.257 7.255 1.00 94.44 103 MET A O 1
ATOM 819 N N . LYS A 1 104 ? 2.698 -2.212 7.511 1.00 93.75 104 LYS A N 1
ATOM 820 C CA . LYS A 1 104 ? 2.668 -2.121 8.981 1.00 93.75 104 LYS A CA 1
ATOM 821 C C . LYS A 1 104 ? 2.077 -0.794 9.452 1.00 93.75 104 LYS A C 1
ATOM 823 O O . LYS A 1 104 ? 1.254 -0.792 10.364 1.00 93.75 104 LYS A O 1
ATOM 828 N N . GLU A 1 105 ? 2.470 0.318 8.835 1.00 93.50 105 GLU A N 1
ATOM 829 C CA . GLU A 1 105 ? 1.943 1.639 9.190 1.00 93.50 105 GLU A CA 1
ATOM 830 C C . GLU A 1 105 ? 0.453 1.768 8.853 1.00 93.50 105 GLU A C 1
ATOM 832 O O . GLU A 1 105 ? -0.328 2.224 9.688 1.00 93.50 105 GLU A O 1
ATOM 837 N N . LEU A 1 106 ? 0.032 1.282 7.683 1.00 93.12 106 LEU A N 1
ATOM 838 C CA . LEU A 1 106 ? -1.377 1.265 7.292 1.00 93.12 106 LEU A CA 1
ATOM 839 C C . LEU A 1 106 ? -2.230 0.380 8.217 1.00 93.12 106 LEU A C 1
ATOM 841 O O . LEU A 1 106 ? -3.356 0.746 8.546 1.00 93.12 106 LEU A O 1
ATOM 845 N N . GLN A 1 107 ? -1.705 -0.761 8.676 1.00 93.44 107 GLN A N 1
ATOM 846 C CA . GLN A 1 107 ? -2.367 -1.604 9.683 1.00 93.44 107 GLN A CA 1
ATOM 847 C C . GLN A 1 107 ? -2.489 -0.903 11.037 1.00 93.44 107 GLN A C 1
ATOM 849 O O . GLN A 1 107 ? -3.539 -0.978 11.672 1.00 93.44 107 GLN A O 1
ATOM 854 N N . ALA A 1 108 ? -1.437 -0.216 11.488 1.00 92.44 108 ALA A N 1
ATOM 855 C CA . ALA A 1 108 ? -1.485 0.560 12.722 1.00 92.44 108 ALA A CA 1
ATOM 856 C C . ALA A 1 108 ? -2.529 1.684 12.626 1.00 92.44 108 ALA A C 1
ATOM 858 O O . ALA A 1 108 ? -3.330 1.853 13.544 1.00 92.44 108 ALA A O 1
ATOM 859 N N . PHE A 1 109 ? -2.574 2.388 11.492 1.00 91.69 109 PHE A N 1
ATOM 860 C CA . PHE A 1 109 ? -3.583 3.407 11.208 1.00 91.69 109 PHE A CA 1
ATOM 861 C C . PHE A 1 109 ? -5.004 2.823 11.216 1.00 91.69 109 PHE A C 1
ATOM 863 O O . PHE A 1 109 ? -5.876 3.346 11.908 1.00 91.69 109 PHE A O 1
ATOM 870 N N . GLU A 1 110 ? -5.223 1.699 10.524 1.00 92.00 110 GLU A N 1
ATOM 871 C CA . GLU A 1 110 ? -6.510 0.994 10.510 1.00 92.00 110 GLU A CA 1
ATOM 872 C C . GLU A 1 110 ? -6.958 0.605 11.932 1.00 92.00 110 GLU A C 1
ATOM 874 O O . GLU A 1 110 ? -8.122 0.791 12.285 1.00 92.00 110 GLU A O 1
ATOM 879 N N . ASN A 1 111 ? -6.041 0.116 12.771 1.00 89.69 111 ASN A N 1
ATOM 880 C CA . ASN A 1 111 ? -6.338 -0.274 14.151 1.00 89.69 111 ASN A CA 1
ATOM 881 C C . ASN A 1 111 ? -6.683 0.919 15.048 1.00 89.69 111 ASN A C 1
ATOM 883 O O . ASN A 1 111 ? -7.588 0.807 15.870 1.00 89.69 111 ASN A O 1
ATOM 887 N N . ILE A 1 112 ? -6.002 2.059 14.893 1.00 88.00 112 ILE A N 1
ATOM 888 C CA . ILE A 1 112 ? -6.319 3.287 15.642 1.00 88.00 112 ILE A CA 1
ATOM 889 C C . ILE A 1 112 ? -7.712 3.793 15.250 1.00 88.00 112 ILE A C 1
ATOM 891 O O . ILE A 1 112 ? -8.503 4.160 16.117 1.00 88.00 112 ILE A O 1
ATOM 895 N N . PHE A 1 113 ? -8.031 3.761 13.955 1.00 77.56 113 PHE A N 1
ATOM 896 C CA . PHE A 1 113 ? -9.307 4.247 13.432 1.00 77.56 113 PHE A CA 1
ATOM 897 C C . PHE A 1 113 ? -10.486 3.307 13.736 1.00 77.56 113 PHE A C 1
ATOM 899 O O . PHE A 1 113 ? -11.613 3.762 13.902 1.00 77.56 113 PHE A O 1
ATOM 906 N N . LYS A 1 114 ? -10.240 1.994 13.845 1.00 73.19 114 LYS A N 1
ATOM 907 C CA . LYS A 1 114 ? -11.240 1.011 14.304 1.00 73.19 114 LYS A CA 1
ATOM 908 C C . LYS A 1 114 ? -11.379 0.993 15.832 1.00 73.19 114 LYS A C 1
ATOM 910 O O . LYS A 1 114 ? -12.486 0.842 16.339 1.00 73.19 114 LYS A O 1
ATOM 915 N N . GLY A 1 115 ? -10.280 1.171 16.566 1.00 57.31 115 GLY A N 1
ATOM 916 C CA . GLY A 1 115 ? -10.242 1.160 18.034 1.00 57.31 115 GLY A CA 1
ATOM 917 C C . GLY A 1 115 ? -10.825 2.415 18.689 1.00 57.31 115 GLY A C 1
ATOM 918 O O . GLY A 1 115 ? -11.278 2.359 19.829 1.00 57.31 115 GLY A O 1
ATOM 919 N N . SER A 1 116 ? -10.901 3.536 17.968 1.00 53.72 116 SER A N 1
ATOM 920 C CA . SER A 1 116 ? -11.599 4.742 18.435 1.00 53.72 116 SER A CA 1
ATOM 921 C C . SER A 1 116 ? -13.131 4.609 18.434 1.00 53.72 116 SER A C 1
ATOM 923 O O . SER A 1 116 ? -13.807 5.445 19.027 1.00 53.72 116 SER A O 1
ATOM 925 N N . GLY A 1 117 ? -13.688 3.544 17.838 1.00 45.94 117 GLY A N 1
ATOM 926 C C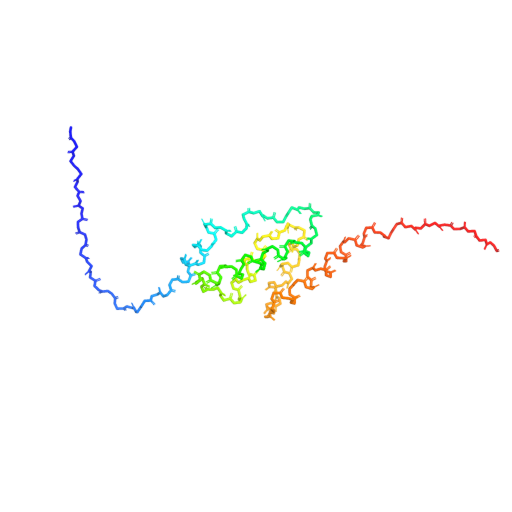A . GLY A 1 117 ? -15.112 3.191 17.922 1.00 45.94 117 GLY A CA 1
ATOM 927 C C . GLY A 1 117 ? -15.484 2.291 19.109 1.00 45.94 117 GLY A C 1
ATOM 928 O O . GLY A 1 117 ? -16.668 2.090 19.361 1.00 45.94 117 GLY A O 1
ATOM 929 N N . SER A 1 118 ? -14.504 1.755 19.850 1.00 45.66 118 SER A N 1
ATOM 930 C CA . SER A 1 118 ? -14.726 0.862 21.000 1.00 45.66 118 SER A CA 1
ATOM 931 C C . SER A 1 118 ? -14.381 1.500 22.350 1.00 45.66 118 SER A C 1
ATOM 933 O O . SER A 1 118 ? -14.137 0.794 23.324 1.00 45.66 118 SER A O 1
ATOM 935 N N . MET A 1 119 ? -14.381 2.833 22.437 1.00 43.88 119 MET A N 1
ATOM 936 C CA . MET A 1 119 ? -14.421 3.566 23.710 1.00 43.88 119 MET A CA 1
ATOM 937 C C . MET A 1 119 ? -15.874 3.945 24.033 1.00 43.88 119 MET A C 1
ATOM 939 O O . MET A 1 119 ? -16.239 5.108 24.149 1.00 43.88 119 MET A O 1
ATOM 943 N N . ALA A 1 120 ? -16.731 2.928 24.112 1.00 42.47 120 ALA A N 1
ATOM 944 C CA . ALA A 1 120 ? -18.112 3.047 24.561 1.00 42.47 120 ALA A CA 1
ATOM 945 C C . ALA A 1 120 ? -18.526 1.772 25.309 1.00 42.47 120 ALA A C 1
ATOM 947 O O . ALA A 1 120 ? -19.490 1.112 24.949 1.00 42.47 120 ALA A O 1
ATOM 948 N N . GLU A 1 121 ? -17.786 1.426 26.361 1.00 42.09 121 GLU A N 1
ATOM 949 C CA . GLU A 1 121 ? -18.348 0.682 27.491 1.00 42.09 121 GLU A CA 1
ATOM 950 C C . GLU A 1 121 ? -17.950 1.389 28.784 1.00 42.09 121 GLU A C 1
ATOM 952 O O . GLU A 1 121 ? -17.152 0.928 29.594 1.00 42.09 121 G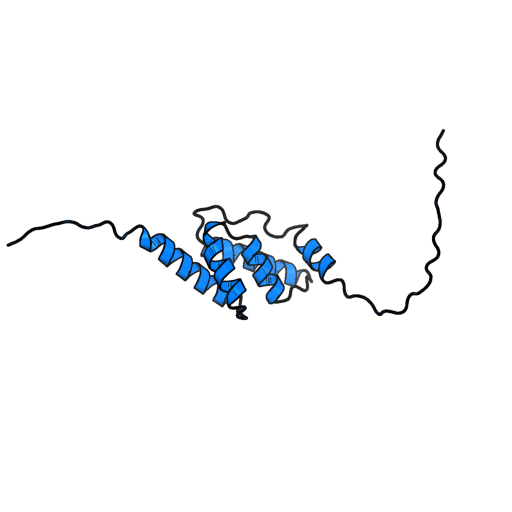LU A O 1
ATOM 957 N N . GLU A 1 122 ? -18.550 2.561 28.970 1.00 49.38 122 GLU A N 1
ATOM 958 C CA . GLU A 1 122 ? -18.842 3.049 30.304 1.00 49.38 122 GLU A CA 1
ATOM 959 C C . GLU A 1 122 ? -20.029 2.224 30.830 1.00 49.38 122 GLU A C 1
ATOM 961 O O . GLU A 1 122 ? -21.185 2.466 30.486 1.00 49.38 122 GLU A O 1
ATOM 966 N N . LYS A 1 123 ? -19.753 1.212 31.659 1.00 46.91 123 LYS A N 1
ATOM 967 C CA . LYS A 1 123 ? -20.722 0.740 32.657 1.00 46.91 123 LYS A CA 1
ATOM 968 C C . LYS A 1 123 ? -20.301 1.234 34.035 1.00 46.91 123 LYS A C 1
ATOM 970 O O . LYS A 1 123 ? -19.579 0.583 34.778 1.00 46.91 123 LYS A O 1
ATOM 975 N N . GLN A 1 124 ? -20.736 2.463 34.282 1.00 47.25 124 GLN A N 1
ATOM 976 C CA . GLN A 1 124 ? -21.392 2.976 35.484 1.00 47.25 124 GLN A CA 1
ATOM 977 C C . GLN A 1 124 ? -21.481 2.043 36.716 1.00 47.25 124 GLN A C 1
ATOM 979 O O . GLN A 1 124 ? -22.045 0.957 36.638 1.00 47.25 124 GLN A O 1
ATOM 984 N N . PHE A 1 125 ? -21.016 2.577 37.856 1.00 54.16 125 PHE A N 1
ATOM 985 C CA . PHE A 1 125 ? -21.503 2.393 39.237 1.00 54.16 125 PHE A CA 1
ATOM 986 C C . PHE A 1 125 ? -21.928 0.989 39.715 1.00 54.16 125 PHE A C 1
ATOM 988 O O . PHE A 1 125 ? -23.002 0.510 39.372 1.00 54.16 125 PHE A O 1
ATOM 995 N N . SER A 1 126 ? -21.158 0.431 40.660 1.00 47.97 126 SER A N 1
ATOM 996 C CA . SER A 1 126 ? -21.595 -0.157 41.952 1.00 47.97 126 SER A CA 1
ATOM 997 C C . SER A 1 126 ? -20.419 -0.999 42.471 1.00 47.97 126 SER A C 1
ATOM 999 O O . SER A 1 126 ? -20.007 -1.946 41.816 1.00 47.97 126 SER A O 1
ATOM 1001 N N . TYR A 1 127 ? -19.765 -0.685 43.581 1.00 46.06 127 TYR A N 1
ATOM 1002 C CA . TYR A 1 127 ? -20.349 -0.592 44.909 1.00 46.06 127 TYR A CA 1
ATOM 1003 C C . TYR A 1 127 ? -19.602 0.432 45.769 1.00 46.06 127 TYR A C 1
ATOM 1005 O O . TYR A 1 127 ? -18.393 0.613 45.631 1.00 46.06 127 TYR A O 1
ATOM 1013 N N . LEU A 1 128 ? -20.397 1.069 46.629 1.00 56.38 128 LEU A N 1
ATOM 1014 C CA . LEU A 1 128 ? -20.017 1.744 47.868 1.00 56.38 128 LEU A CA 1
ATOM 1015 C C . LEU A 1 128 ? -18.928 0.996 48.650 1.00 56.38 128 LEU A C 1
ATOM 1017 O O . LEU A 1 128 ? -19.016 -0.253 48.706 1.00 56.38 128 LEU A O 1
#

Radius of gyration: 23.62 Å; chains: 1; bounding box: 41×30×102 Å

Secondary structure (DSSP, 8-state):
---PPP---------------HHHHHHHHHTTTS--SPPPTTS-HHHHHHHHHHHHHHHHHTT----HHHHHHHHHHHS-GGGHHHHHHHHHH-----HHHHHHHHHHHHHHHHHTT-----------

Sequence (128 aa):
MSGRRFYTLRPTASIVGPIVTHGSAYYSVLTREFPSERQKVGTPIKEHMMKVMAYLSEAQTNGAEIDSATQLVMVFQTLSKDFDLYQASYNLNRKEMSLTELMKELQAFENIFKGSGSMAEEKQFSYL